Protein AF-A0A7Z9QJZ5-F1 (afdb_monomer)

Mean predicted aligned error: 6.87 Å

pLDDT: mean 83.04, std 13.75, range [39.47, 95.5]

Radius of gyration: 11.51 Å; Cα contacts (8 Å, |Δi|>4): 67; chains: 1; bounding box: 36×18×26 Å

Foldseek 3Di:
DDPPQDAFEDAPPPPPLDLVVLLVRLLVRCVVSVHDPVVNVVLVCQLPPDDSVSVVVSSVVRHPYD

Sequence (66 aa):
MNTQKEKPTVQLTGHDGNAFAIMGATIKALRRGGYSQDEVKQYQSEAQSGDYDNLLQVTMKWVDVE

Secondary structure (DSSP, 8-state):
----PPPPEE--TTS-S-HHHHHHHHHHHHHHTT--HHHHHHHHHHHHSS-HHHHHHHHHHHSEE-

Solvent-accessible surface area (backbone atoms only — not comparable to full-atom values): 3960 Å² total; per-residue (Å²): 134,88,81,77,73,66,64,34,71,44,69,68,73,88,56,91,79,46,67,67,59,55,53,53,54,49,51,53,30,40,53,73,47,68,48,51,72,67,57,50,50,49,51,52,53,59,31,65,72,56,55,73,66,45,29,50,55,46,45,60,73,66,26,43,74,98

Structure (mmCIF, N/CA/C/O backbone):
data_AF-A0A7Z9QJZ5-F1
#
_entry.id   AF-A0A7Z9QJZ5-F1
#
loop_
_atom_site.group_PDB
_atom_site.id
_atom_site.type_symbol
_atom_site.label_atom_id
_atom_site.label_alt_id
_atom_site.label_comp_id
_atom_site.label_asym_id
_atom_site.label_entity_id
_atom_site.label_seq_id
_atom_site.pdbx_PDB_ins_code
_atom_site.Cartn_x
_atom_site.Cartn_y
_atom_site.Cartn_z
_atom_site.occupancy
_atom_site.B_iso_or_equiv
_atom_site.auth_seq_id
_atom_site.auth_comp_id
_atom_site.auth_asym_id
_atom_site.auth_atom_id
_atom_site.pdbx_PDB_model_num
ATOM 1 N N . MET A 1 1 ? -24.889 0.286 11.441 1.00 39.47 1 MET A N 1
ATOM 2 C CA . MET A 1 1 ? -24.512 0.539 10.034 1.00 39.47 1 MET A CA 1
ATOM 3 C C . MET A 1 1 ? -23.187 -0.166 9.808 1.00 39.47 1 MET A C 1
ATOM 5 O O . MET A 1 1 ? -22.189 0.285 10.348 1.00 39.47 1 MET A O 1
ATOM 9 N N . ASN A 1 2 ? -23.193 -1.312 9.126 1.00 49.50 2 ASN A N 1
ATOM 10 C CA . ASN A 1 2 ? -21.980 -2.088 8.864 1.00 49.50 2 ASN A CA 1
ATOM 11 C C . ASN A 1 2 ? -21.420 -1.653 7.510 1.00 49.50 2 ASN A C 1
ATOM 13 O O . ASN A 1 2 ? -21.751 -2.238 6.484 1.00 49.50 2 ASN A O 1
ATOM 17 N N . THR A 1 3 ? -20.621 -0.593 7.495 1.00 51.19 3 THR A N 1
ATOM 18 C CA . THR A 1 3 ? -19.890 -0.155 6.303 1.00 51.19 3 THR A CA 1
ATOM 19 C C . THR A 1 3 ? -18.611 -0.979 6.186 1.00 51.19 3 THR A C 1
ATOM 21 O O . THR A 1 3 ? -17.538 -0.549 6.599 1.00 51.19 3 THR A O 1
ATOM 24 N N . GLN A 1 4 ? -18.726 -2.201 5.659 1.00 58.06 4 GLN A N 1
ATOM 25 C CA . GLN A 1 4 ? -17.552 -2.890 5.124 1.00 58.06 4 GLN A CA 1
ATOM 26 C C . GLN A 1 4 ? -17.102 -2.103 3.891 1.00 58.06 4 GLN A C 1
ATOM 28 O O . GLN A 1 4 ? -17.864 -1.966 2.936 1.00 58.06 4 GLN A O 1
ATOM 33 N 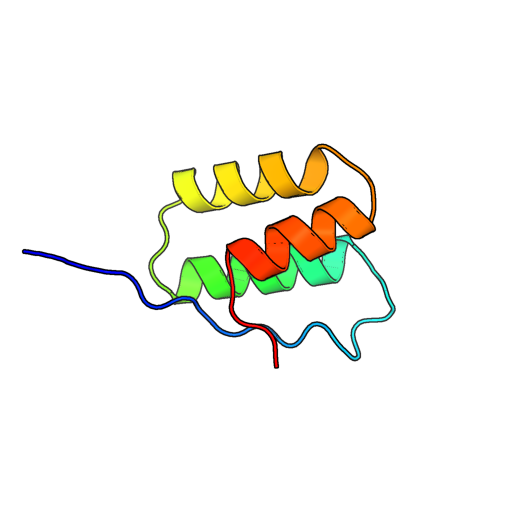N . LYS A 1 5 ? -15.912 -1.500 3.961 1.00 65.31 5 LYS A N 1
ATOM 34 C CA . LYS A 1 5 ? -15.309 -0.804 2.822 1.00 65.31 5 LYS A CA 1
ATOM 35 C C . LYS A 1 5 ? -14.825 -1.854 1.827 1.00 65.31 5 LYS A C 1
ATOM 37 O O . LYS A 1 5 ? -14.150 -2.802 2.227 1.00 65.31 5 LYS A O 1
ATOM 42 N N . GLU A 1 6 ? -15.174 -1.686 0.559 1.00 76.31 6 GLU A N 1
ATOM 43 C CA . GLU A 1 6 ? -14.647 -2.530 -0.511 1.00 76.31 6 GLU A CA 1
ATOM 44 C C . GLU A 1 6 ? -13.153 -2.247 -0.696 1.00 76.31 6 GLU A C 1
ATOM 46 O O . GLU A 1 6 ? -12.720 -1.088 -0.692 1.00 76.31 6 GLU A O 1
ATOM 51 N N . LYS A 1 7 ? -12.361 -3.316 -0.833 1.00 76.19 7 LYS A N 1
ATOM 52 C CA . LYS A 1 7 ? -10.937 -3.189 -1.130 1.00 76.19 7 LYS A CA 1
ATOM 53 C C . LYS A 1 7 ? -10.791 -2.644 -2.552 1.00 76.19 7 LYS A C 1
ATOM 55 O O . LYS A 1 7 ? -11.401 -3.180 -3.472 1.00 76.19 7 LYS A O 1
ATOM 60 N N . PRO A 1 8 ? -10.019 -1.570 -2.762 1.00 77.69 8 PRO A N 1
ATOM 61 C CA . PRO A 1 8 ? -9.823 -1.045 -4.099 1.00 77.69 8 PRO A CA 1
ATOM 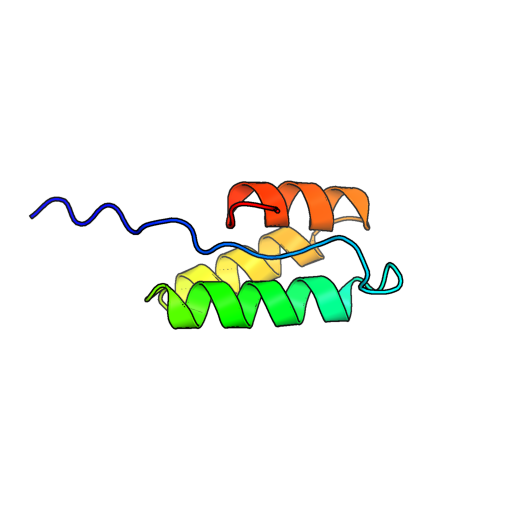62 C C . PRO A 1 8 ? -8.833 -1.928 -4.864 1.00 77.69 8 PRO A C 1
ATOM 64 O O . PRO A 1 8 ? -7.933 -2.507 -4.262 1.00 77.69 8 PRO A O 1
ATOM 67 N N . THR A 1 9 ? -8.983 -2.002 -6.185 1.00 77.88 9 THR A N 1
ATOM 68 C CA . THR A 1 9 ? -8.131 -2.826 -7.052 1.00 77.88 9 THR A CA 1
ATOM 69 C C . THR A 1 9 ? -6.905 -2.056 -7.547 1.00 77.88 9 THR A C 1
ATOM 71 O O . THR A 1 9 ? -7.011 -0.884 -7.931 1.00 77.88 9 THR A O 1
ATOM 74 N N . VAL A 1 10 ? -5.733 -2.694 -7.546 1.00 73.69 10 VAL A N 1
ATOM 75 C CA . VAL A 1 10 ? -4.459 -2.130 -8.011 1.00 73.69 10 VAL A CA 1
ATOM 76 C C . VAL A 1 10 ? -3.737 -3.131 -8.906 1.00 73.69 10 VAL A C 1
ATOM 78 O O . VAL A 1 10 ? -3.397 -4.228 -8.479 1.00 73.69 10 VAL A O 1
ATOM 81 N N . GLN A 1 11 ? -3.410 -2.712 -10.127 1.00 72.81 11 GLN A N 1
ATOM 82 C CA . GLN A 1 11 ? -2.540 -3.480 -11.012 1.00 72.81 11 GLN A CA 1
ATOM 83 C C . GLN A 1 11 ? -1.075 -3.336 -10.574 1.00 72.81 11 GLN A C 1
ATOM 85 O O . GLN A 1 11 ? -0.472 -2.264 -10.702 1.00 72.81 11 GLN A O 1
ATOM 90 N N . LEU A 1 12 ? -0.503 -4.423 -10.048 1.00 67.06 12 LEU A N 1
ATOM 91 C CA . LEU A 1 12 ? 0.896 -4.468 -9.600 1.00 67.06 12 LEU A CA 1
ATOM 92 C C . LEU A 1 12 ? 1.872 -4.861 -10.716 1.00 67.06 12 LEU A C 1
ATOM 94 O O . LEU A 1 12 ? 3.058 -4.546 -10.630 1.00 67.06 12 LEU A O 1
ATOM 98 N N . THR A 1 13 ? 1.393 -5.507 -11.778 1.00 61.62 13 THR A N 1
ATOM 99 C CA . THR A 1 13 ? 2.214 -5.920 -12.922 1.00 61.62 13 THR A CA 1
ATOM 100 C C . THR A 1 13 ? 2.363 -4.783 -13.935 1.00 61.62 13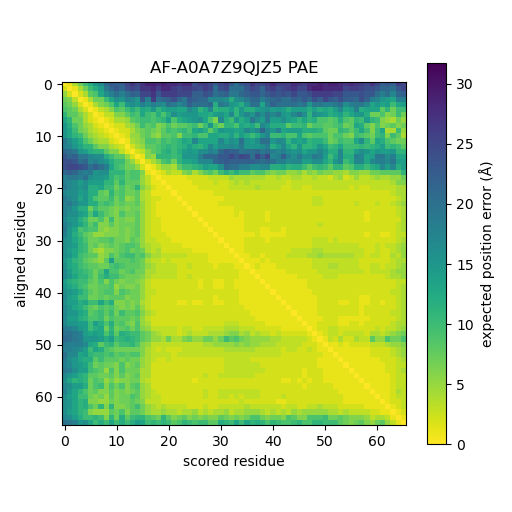 THR A C 1
ATOM 102 O O . THR A 1 13 ? 1.382 -4.128 -14.273 1.00 61.62 13 THR A O 1
ATOM 105 N N . GLY A 1 14 ? 3.574 -4.550 -14.449 1.00 56.50 14 GLY A N 1
ATOM 106 C CA . GLY A 1 14 ? 3.841 -3.528 -15.478 1.00 56.50 14 GLY A CA 1
ATOM 107 C C . GLY A 1 14 ? 4.325 -2.172 -14.951 1.00 56.50 14 GLY A C 1
ATOM 108 O O . GLY A 1 14 ? 4.743 -1.333 -15.741 1.00 56.50 14 GLY A O 1
ATOM 109 N N . HIS A 1 15 ? 4.343 -1.970 -13.632 1.00 54.59 15 HIS A N 1
ATOM 110 C CA . HIS A 1 15 ? 5.228 -0.983 -13.013 1.00 54.59 15 HIS A CA 1
ATOM 111 C C . HIS A 1 15 ? 6.590 -1.659 -12.842 1.00 54.59 15 HIS A C 1
ATOM 113 O O . HIS A 1 15 ? 6.619 -2.770 -12.325 1.00 54.59 15 HIS A O 1
ATOM 119 N N . ASP A 1 16 ? 7.683 -1.033 -13.285 1.00 56.47 16 ASP A N 1
ATOM 120 C CA . ASP A 1 16 ? 9.058 -1.572 -13.394 1.00 56.47 16 ASP A CA 1
ATOM 121 C C . ASP A 1 16 ? 9.718 -2.056 -12.074 1.00 56.47 16 ASP A C 1
ATOM 123 O O . ASP A 1 16 ? 10.861 -1.726 -11.772 1.00 56.47 16 ASP A O 1
ATOM 127 N N . GLY A 1 17 ? 9.012 -2.784 -11.209 1.00 62.16 17 GLY A N 1
ATOM 128 C CA . GLY A 1 17 ? 9.510 -3.230 -9.911 1.00 62.16 17 GLY A CA 1
ATOM 129 C C . GLY A 1 17 ? 9.763 -2.090 -8.918 1.00 62.16 17 GLY A C 1
ATOM 130 O O . GLY A 1 17 ? 10.327 -2.317 -7.853 1.00 62.16 17 GLY A O 1
ATOM 131 N N . ASN A 1 18 ? 9.371 -0.849 -9.226 1.00 81.19 18 ASN A N 1
ATOM 132 C CA . ASN A 1 18 ? 9.678 0.287 -8.363 1.00 81.19 18 ASN A CA 1
ATOM 133 C C . ASN A 1 18 ? 8.744 0.323 -7.143 1.00 81.19 18 ASN A C 1
ATOM 135 O O . ASN A 1 18 ? 7.554 0.630 -7.254 1.00 81.19 18 ASN A O 1
ATOM 139 N N . ALA A 1 19 ? 9.319 0.072 -5.967 1.00 80.62 19 ALA A N 1
ATOM 140 C CA . ALA A 1 19 ? 8.639 0.101 -4.677 1.00 80.62 19 ALA A CA 1
ATOM 141 C C . ALA A 1 19 ? 7.821 1.386 -4.440 1.00 80.62 19 ALA A C 1
ATOM 143 O O . ALA A 1 19 ? 6.693 1.340 -3.945 1.00 80.62 19 ALA A O 1
ATOM 144 N N . PHE A 1 20 ? 8.351 2.541 -4.850 1.00 83.62 20 PHE A N 1
ATOM 145 C CA . PHE A 1 20 ? 7.667 3.825 -4.697 1.00 83.62 20 PHE A CA 1
ATOM 146 C C . PHE A 1 20 ? 6.463 3.966 -5.630 1.00 83.62 20 PHE A C 1
ATOM 148 O O . PHE A 1 20 ? 5.461 4.569 -5.244 1.00 83.62 20 PHE A O 1
ATOM 155 N N . ALA A 1 21 ? 6.535 3.398 -6.837 1.00 87.00 21 ALA A N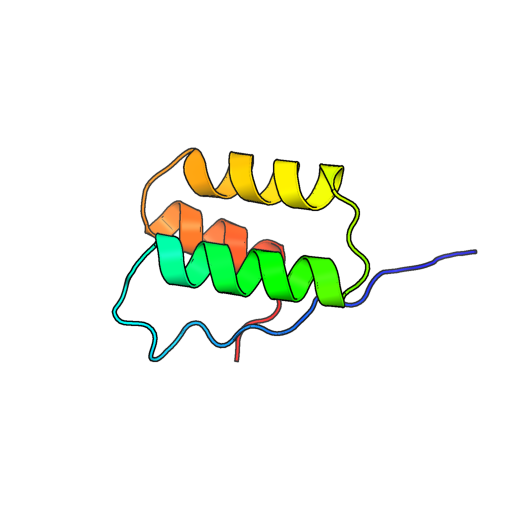 1
ATOM 156 C CA . ALA A 1 21 ? 5.423 3.423 -7.783 1.00 87.00 21 ALA A CA 1
ATOM 157 C C . ALA A 1 21 ? 4.243 2.590 -7.262 1.00 87.00 21 ALA A C 1
ATOM 159 O O . ALA A 1 21 ? 3.114 3.081 -7.241 1.00 87.00 21 ALA A O 1
ATOM 160 N N . ILE A 1 22 ? 4.523 1.385 -6.751 1.00 88.69 22 ILE A N 1
ATOM 161 C CA . ILE A 1 22 ? 3.525 0.509 -6.116 1.00 88.69 22 ILE A CA 1
ATOM 162 C C . ILE A 1 22 ? 2.874 1.223 -4.932 1.00 88.69 22 ILE A C 1
ATOM 164 O O . ILE A 1 22 ? 1.654 1.359 -4.877 1.00 88.69 22 ILE A O 1
ATOM 168 N N . MET A 1 23 ? 3.686 1.756 -4.018 1.00 90.31 23 MET A N 1
ATOM 169 C CA . MET A 1 23 ? 3.183 2.445 -2.833 1.00 90.31 23 MET A CA 1
ATOM 170 C C . MET A 1 23 ? 2.312 3.657 -3.201 1.00 90.31 23 MET A C 1
ATOM 172 O O . MET A 1 23 ? 1.242 3.855 -2.624 1.00 90.31 23 MET A O 1
ATOM 176 N N . GLY A 1 24 ? 2.724 4.446 -4.199 1.00 91.31 24 GLY A N 1
ATOM 177 C CA . GLY A 1 24 ? 1.957 5.588 -4.698 1.00 91.31 24 GLY A CA 1
ATOM 178 C C . GLY A 1 24 ? 0.618 5.193 -5.331 1.00 91.31 24 GLY A C 1
ATOM 179 O O . GLY A 1 24 ? -0.405 5.827 -5.049 1.00 91.31 24 GLY A O 1
ATOM 180 N N . ALA A 1 25 ? 0.602 4.133 -6.144 1.00 90.69 25 ALA A N 1
ATOM 181 C CA . ALA A 1 25 ? -0.614 3.597 -6.751 1.00 90.69 25 ALA A CA 1
ATOM 182 C C . ALA A 1 25 ? -1.597 3.093 -5.683 1.00 90.69 25 ALA A C 1
ATOM 184 O O . ALA A 1 25 ? -2.772 3.472 -5.701 1.00 90.69 25 ALA A O 1
ATOM 185 N N . THR A 1 26 ? -1.104 2.346 -4.695 1.00 92.06 26 THR A N 1
ATOM 186 C CA . THR A 1 26 ? -1.906 1.827 -3.581 1.00 92.06 26 THR A CA 1
ATOM 187 C C . THR A 1 26 ? -2.492 2.942 -2.727 1.00 92.06 26 THR A C 1
ATOM 189 O O . THR A 1 26 ? -3.692 2.952 -2.462 1.00 92.06 26 THR A O 1
ATOM 192 N N . ILE A 1 27 ? -1.701 3.955 -2.362 1.00 92.88 27 ILE A N 1
ATOM 193 C CA . ILE A 1 27 ? -2.203 5.115 -1.606 1.00 92.88 27 ILE A CA 1
ATOM 194 C C . ILE A 1 27 ? -3.313 5.834 -2.379 1.00 92.88 27 ILE A C 1
ATOM 196 O O . ILE A 1 27 ? -4.320 6.245 -1.795 1.00 92.88 27 ILE A O 1
ATOM 200 N N . LYS A 1 28 ? -3.151 5.993 -3.697 1.00 92.81 28 LYS A N 1
ATOM 201 C CA . LYS A 1 28 ? -4.173 6.609 -4.551 1.00 92.81 28 LYS A CA 1
ATOM 202 C C . LYS A 1 28 ? -5.450 5.765 -4.584 1.00 92.81 28 LYS A C 1
ATOM 204 O O . LYS A 1 28 ? -6.538 6.335 -4.525 1.00 92.81 28 LYS A O 1
ATOM 209 N N . ALA A 1 29 ? -5.327 4.442 -4.647 1.00 92.25 29 ALA A N 1
ATOM 210 C CA . ALA A 1 29 ? -6.449 3.510 -4.626 1.00 92.25 29 ALA A CA 1
ATOM 211 C C . ALA A 1 29 ? -7.197 3.541 -3.283 1.00 92.25 29 ALA A C 1
ATOM 213 O O . ALA A 1 29 ? -8.407 3.754 -3.270 1.00 92.25 29 ALA A O 1
ATOM 214 N N . LEU A 1 30 ? -6.480 3.469 -2.157 1.00 92.94 30 LEU A N 1
ATOM 215 C CA . LEU A 1 30 ? -7.045 3.581 -0.807 1.00 92.94 30 LE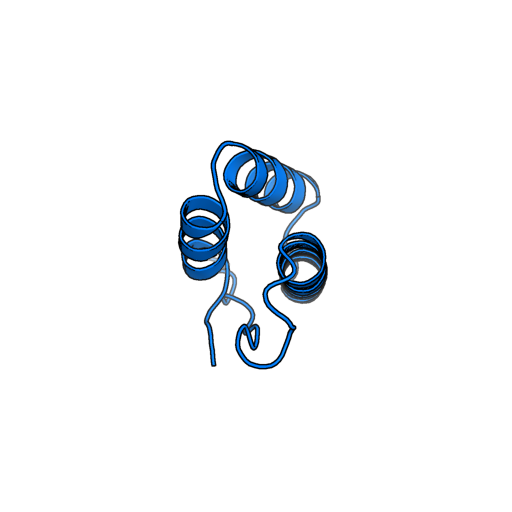U A CA 1
ATOM 216 C C . LEU A 1 30 ? -7.812 4.897 -0.616 1.00 92.94 30 LEU A C 1
ATOM 218 O O . LEU A 1 30 ? -8.955 4.901 -0.163 1.00 92.94 30 LEU A O 1
ATOM 222 N N . ARG A 1 31 ? -7.237 6.028 -1.043 1.00 92.31 31 ARG A N 1
ATOM 223 C CA . ARG A 1 31 ? -7.928 7.328 -0.984 1.00 92.31 31 ARG A CA 1
ATOM 224 C C . ARG A 1 31 ? -9.210 7.347 -1.818 1.00 92.31 31 ARG A C 1
ATOM 226 O O . ARG A 1 31 ? -10.208 7.906 -1.376 1.00 92.31 31 ARG A O 1
ATOM 233 N N 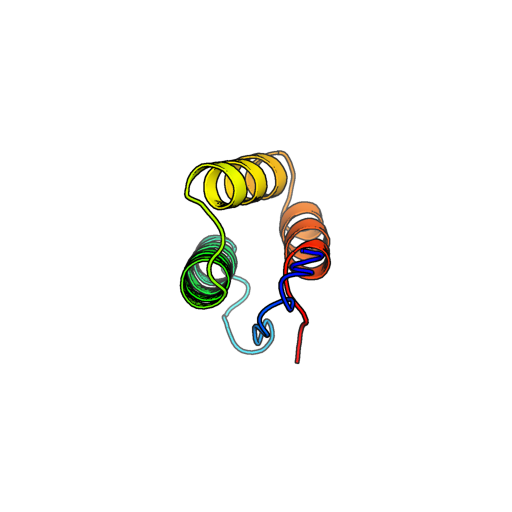. ARG A 1 32 ? -9.200 6.735 -3.006 1.00 90.38 32 ARG A N 1
ATOM 234 C CA . ARG A 1 32 ? -10.396 6.613 -3.859 1.00 90.38 32 ARG A CA 1
ATOM 235 C C . ARG A 1 32 ? -11.456 5.693 -3.246 1.00 90.38 32 ARG A C 1
ATOM 237 O O . ARG A 1 32 ? -12.634 5.973 -3.416 1.00 90.38 32 ARG A O 1
ATOM 244 N N . GLY A 1 33 ? -11.045 4.663 -2.507 1.00 89.25 33 GLY A N 1
ATOM 245 C CA . GLY A 1 33 ? -11.927 3.757 -1.763 1.00 89.25 33 GLY A CA 1
ATOM 246 C C . GLY A 1 33 ? -12.494 4.332 -0.458 1.00 89.25 33 GLY A C 1
ATOM 247 O O . GLY A 1 33 ? -13.153 3.618 0.289 1.00 89.25 33 GLY A O 1
ATOM 248 N N . GLY A 1 34 ? -12.233 5.605 -0.136 1.00 92.19 34 GLY A N 1
ATOM 249 C CA . GLY A 1 34 ? -12.751 6.235 1.085 1.00 92.19 34 GLY A CA 1
ATOM 250 C C . GLY A 1 34 ? -12.020 5.815 2.367 1.00 92.19 34 GLY A C 1
ATOM 251 O O . GLY A 1 34 ? -12.568 5.918 3.471 1.00 92.19 34 GLY A O 1
ATOM 252 N N . TYR A 1 35 ? -10.781 5.335 2.253 1.00 93.56 35 TYR A N 1
ATOM 253 C CA . TYR A 1 35 ? -9.922 5.127 3.415 1.00 93.56 35 TYR A CA 1
ATOM 254 C C . TYR A 1 35 ? -9.494 6.479 3.995 1.00 93.56 35 TYR A C 1
ATOM 256 O O . TYR A 1 35 ? -9.216 7.443 3.278 1.00 93.56 35 TYR A O 1
ATOM 264 N N . SER A 1 36 ? -9.472 6.547 5.320 1.00 93.56 36 SER A N 1
ATOM 265 C CA . SER A 1 36 ? -9.053 7.715 6.087 1.00 93.56 36 SER A CA 1
ATOM 266 C C . SER A 1 36 ? -7.547 7.964 5.953 1.00 93.56 36 SER A C 1
ATOM 268 O O . SER A 1 36 ? -6.778 7.086 5.556 1.00 93.56 36 SER A O 1
ATOM 270 N N . GLN A 1 37 ? -7.096 9.171 6.311 1.00 92.75 37 GLN A N 1
ATOM 271 C CA . GLN A 1 37 ? -5.659 9.467 6.338 1.00 92.75 37 GLN A CA 1
ATOM 272 C C . GLN A 1 37 ? -4.890 8.558 7.300 1.00 92.75 37 GLN A C 1
ATOM 274 O O . GLN A 1 37 ? -3.744 8.226 7.006 1.00 92.75 37 GLN A O 1
ATOM 279 N N . ASP A 1 38 ? -5.499 8.154 8.414 1.00 95.25 38 ASP A N 1
ATOM 280 C CA . ASP A 1 38 ? -4.849 7.289 9.396 1.00 95.25 38 ASP A CA 1
ATOM 281 C C . ASP A 1 38 ? -4.674 5.867 8.857 1.00 95.25 38 ASP A C 1
ATOM 283 O O . ASP A 1 38 ? -3.589 5.306 8.974 1.00 95.25 38 ASP A O 1
ATOM 287 N N . GLU A 1 39 ? -5.672 5.330 8.149 1.00 93.50 39 GLU A N 1
ATOM 288 C CA . GLU A 1 39 ? -5.555 4.043 7.447 1.00 93.50 39 GLU A CA 1
ATOM 289 C C . GLU A 1 39 ? -4.466 4.086 6.361 1.00 93.50 39 GLU A C 1
ATOM 291 O O . GLU A 1 39 ? -3.662 3.165 6.232 1.00 93.50 39 GLU A O 1
ATOM 296 N N . VAL A 1 40 ? -4.377 5.190 5.612 1.00 94.31 40 VAL A N 1
ATOM 297 C CA . VAL A 1 40 ? -3.313 5.387 4.613 1.00 94.31 40 VAL A CA 1
ATOM 298 C C . VAL A 1 40 ? -1.931 5.4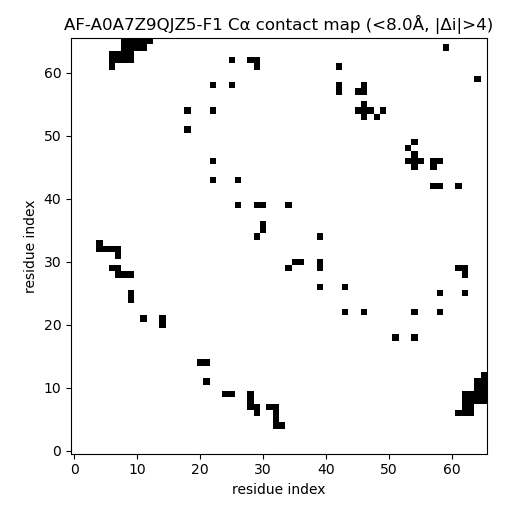65 5.270 1.00 94.31 40 VAL A C 1
ATOM 300 O O . VAL A 1 40 ? -0.973 4.900 4.742 1.00 94.31 40 VAL A O 1
ATOM 303 N N . LYS A 1 41 ? -1.804 6.152 6.413 1.00 94.75 41 LYS A N 1
ATOM 304 C CA . LYS A 1 41 ? -0.551 6.203 7.184 1.00 94.75 41 LYS A CA 1
ATOM 305 C C . LYS A 1 4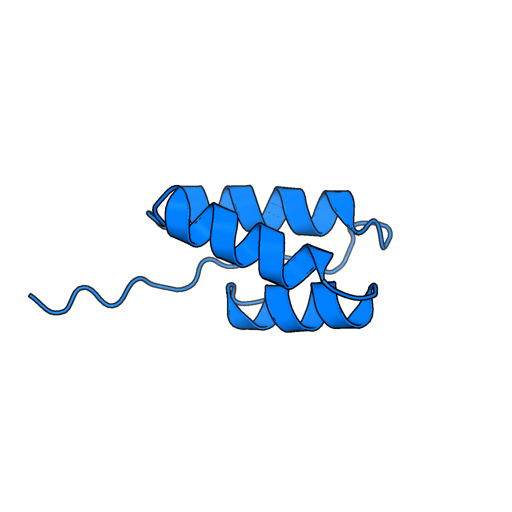1 ? -0.178 4.832 7.735 1.00 94.75 41 LYS A C 1
ATOM 307 O O . LYS A 1 41 ? 0.997 4.479 7.706 1.00 94.75 41 LYS A O 1
ATOM 312 N N . GLN A 1 42 ? -1.161 4.059 8.189 1.00 95.50 42 GLN A N 1
ATOM 313 C CA . GLN A 1 42 ? -0.947 2.699 8.663 1.00 95.50 42 GLN A CA 1
ATOM 314 C C . GLN A 1 42 ? -0.409 1.806 7.540 1.00 95.50 42 GLN A C 1
ATOM 316 O O . GLN A 1 42 ? 0.636 1.187 7.722 1.00 95.50 42 GLN A O 1
ATOM 321 N N . TYR A 1 43 ? -1.045 1.815 6.362 1.00 95.06 43 TYR A N 1
ATOM 322 C CA . TYR A 1 43 ? -0.522 1.123 5.179 1.00 95.06 43 TYR A CA 1
ATOM 323 C C . TYR A 1 43 ? 0.924 1.535 4.883 1.00 95.06 43 TYR A C 1
ATOM 325 O O . TYR A 1 43 ? 1.789 0.687 4.689 1.00 95.06 43 TYR A O 1
ATOM 333 N N . GLN A 1 44 ? 1.195 2.841 4.878 1.00 93.19 44 GLN A N 1
ATOM 334 C CA . GLN A 1 44 ? 2.509 3.376 4.540 1.00 93.19 44 GLN A CA 1
ATOM 335 C C . GLN A 1 44 ? 3.586 2.930 5.544 1.00 93.19 44 GLN A C 1
ATOM 337 O O . GLN A 1 44 ? 4.687 2.572 5.133 1.00 93.19 44 GLN A O 1
ATOM 342 N N . SER A 1 45 ? 3.255 2.881 6.838 1.00 94.75 45 SER A N 1
ATOM 343 C CA . SER A 1 45 ? 4.150 2.366 7.878 1.00 94.75 45 SER A CA 1
ATOM 344 C C . SER A 1 45 ? 4.380 0.857 7.758 1.00 94.75 45 SER A C 1
ATOM 346 O O . SER A 1 45 ? 5.519 0.419 7.889 1.00 94.75 45 SER A O 1
ATOM 348 N N . GLU A 1 46 ? 3.333 0.062 7.505 1.00 93.69 46 GLU A N 1
ATOM 349 C CA . GLU A 1 46 ? 3.450 -1.393 7.301 1.00 93.69 46 GLU A CA 1
ATOM 350 C C . GLU A 1 46 ? 4.323 -1.694 6.066 1.00 93.69 46 GLU A C 1
ATOM 352 O O . GLU A 1 46 ? 5.242 -2.511 6.123 1.00 93.69 46 GLU A O 1
ATOM 357 N N . ALA A 1 47 ? 4.091 -0.977 4.963 1.00 92.00 47 ALA A N 1
ATOM 358 C CA . ALA A 1 47 ? 4.787 -1.166 3.693 1.00 92.00 47 ALA A CA 1
ATOM 359 C C . ALA A 1 47 ? 6.275 -0.769 3.743 1.00 92.00 47 ALA A C 1
ATOM 361 O O . ALA A 1 47 ? 7.080 -1.355 3.024 1.00 92.00 47 ALA A O 1
ATOM 362 N N . GLN A 1 48 ? 6.650 0.202 4.586 1.00 89.19 48 GLN A N 1
ATO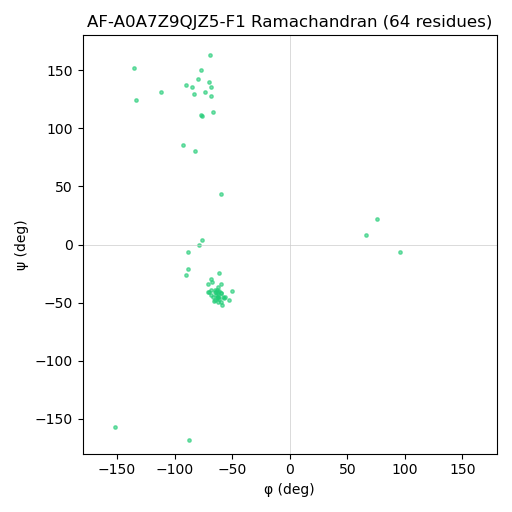M 363 C CA . GLN A 1 48 ? 8.037 0.668 4.752 1.00 89.19 48 GLN A CA 1
ATOM 364 C C . GLN A 1 48 ? 8.839 -0.115 5.804 1.00 89.19 48 GLN A C 1
ATOM 366 O O . GLN A 1 48 ? 10.038 0.111 5.942 1.00 89.19 48 GLN A O 1
ATOM 371 N N . SER A 1 49 ? 8.209 -1.025 6.553 1.00 90.50 49 SER A N 1
ATOM 372 C CA . SER A 1 49 ? 8.853 -1.737 7.666 1.00 90.50 49 SER A CA 1
ATOM 373 C C . SER A 1 49 ? 9.769 -2.898 7.238 1.00 90.50 49 SER A C 1
ATOM 375 O O . SER A 1 49 ? 10.341 -3.562 8.104 1.00 90.50 49 SER A O 1
ATOM 377 N N . GLY A 1 50 ? 9.897 -3.178 5.941 1.00 87.38 50 GLY A N 1
ATOM 378 C CA . GLY A 1 50 ? 10.613 -4.349 5.438 1.00 87.38 50 GLY A CA 1
ATOM 379 C C . GLY A 1 50 ? 11.205 -4.146 4.048 1.00 87.38 50 GLY A C 1
ATOM 380 O O . GLY A 1 50 ? 11.463 -3.023 3.618 1.00 87.38 50 GLY A O 1
ATOM 381 N N . ASP A 1 51 ? 11.441 -5.257 3.361 1.00 87.56 51 ASP A N 1
ATOM 382 C CA . ASP A 1 51 ? 11.972 -5.289 2.003 1.00 87.56 51 ASP A CA 1
ATOM 383 C C . ASP A 1 51 ? 10.859 -5.209 0.939 1.00 87.56 51 ASP A C 1
ATOM 385 O O . ASP A 1 51 ? 9.700 -4.876 1.209 1.00 87.56 51 ASP A O 1
ATOM 389 N N . TYR A 1 52 ? 11.232 -5.480 -0.309 1.00 84.94 52 TYR A N 1
ATOM 390 C CA . TYR A 1 52 ? 10.308 -5.462 -1.433 1.00 84.94 52 TYR A CA 1
ATOM 391 C C . TYR A 1 52 ? 9.184 -6.503 -1.299 1.00 84.94 52 TYR A C 1
ATOM 393 O O . TYR A 1 52 ? 8.035 -6.205 -1.629 1.00 84.94 52 TYR A O 1
ATOM 401 N N . ASP A 1 53 ? 9.478 -7.686 -0.756 1.00 87.12 53 ASP A N 1
ATOM 402 C CA . ASP A 1 53 ? 8.475 -8.732 -0.551 1.00 87.12 53 ASP A CA 1
ATOM 403 C C . ASP A 1 53 ? 7.477 -8.319 0.535 1.00 87.12 53 ASP A C 1
ATOM 405 O O . ASP A 1 53 ? 6.267 -8.495 0.362 1.00 87.12 53 ASP A O 1
ATOM 409 N N . ASN A 1 54 ? 7.948 -7.668 1.606 1.00 91.56 54 ASN A N 1
ATOM 410 C CA . ASN A 1 54 ? 7.066 -7.056 2.601 1.00 91.56 54 ASN A CA 1
ATOM 411 C C . ASN A 1 54 ? 6.131 -6.012 1.968 1.00 91.56 54 ASN A C 1
ATOM 413 O O . ASN A 1 54 ? 4.926 -6.026 2.228 1.00 91.56 54 ASN A O 1
ATOM 417 N N . LEU A 1 55 ? 6.651 -5.130 1.106 1.00 90.50 55 LEU A N 1
ATOM 418 C CA . LEU A 1 55 ? 5.819 -4.159 0.388 1.00 90.50 55 LEU A CA 1
ATOM 419 C C . LEU A 1 55 ? 4.713 -4.853 -0.419 1.00 90.50 55 LEU A C 1
ATOM 421 O O . LEU A 1 55 ? 3.564 -4.401 -0.382 1.00 90.50 55 LEU A O 1
ATOM 425 N N . LEU A 1 56 ? 5.038 -5.927 -1.141 1.00 89.00 56 LEU A N 1
ATOM 426 C CA . LEU A 1 56 ? 4.062 -6.673 -1.936 1.00 89.00 56 LEU A CA 1
ATOM 427 C C . LEU A 1 56 ? 3.000 -7.333 -1.053 1.00 89.00 56 LEU A C 1
ATOM 429 O O . LEU A 1 56 ? 1.809 -7.161 -1.312 1.00 89.00 56 LEU A O 1
ATOM 433 N N . GLN A 1 57 ? 3.406 -8.016 0.019 1.00 91.62 57 GLN A N 1
ATOM 434 C CA . GLN A 1 57 ? 2.487 -8.680 0.949 1.00 91.62 57 GLN A CA 1
ATOM 435 C C . GLN A 1 57 ? 1.541 -7.693 1.634 1.00 91.62 57 GLN A C 1
ATOM 437 O O . GLN A 1 57 ? 0.328 -7.913 1.681 1.00 91.62 57 GLN A O 1
ATOM 442 N N . VAL A 1 58 ? 2.078 -6.578 2.136 1.00 94.12 58 VAL A N 1
ATOM 443 C CA . VAL A 1 58 ? 1.265 -5.517 2.734 1.00 94.12 58 VAL A CA 1
ATOM 444 C C . VAL A 1 58 ? 0.332 -4.931 1.680 1.00 94.12 58 VAL A C 1
ATOM 446 O O . VAL A 1 58 ? -0.852 -4.760 1.939 1.00 94.12 58 VAL A O 1
ATOM 449 N N . THR A 1 59 ? 0.807 -4.679 0.463 1.00 92.25 59 THR A N 1
ATOM 450 C CA . THR A 1 59 ? -0.054 -4.153 -0.603 1.00 92.25 59 THR A CA 1
ATOM 451 C C . THR A 1 59 ? -1.217 -5.103 -0.905 1.00 92.25 59 THR A C 1
ATOM 453 O O . THR A 1 59 ? -2.365 -4.684 -0.805 1.00 92.25 59 THR A O 1
ATOM 456 N N . MET A 1 60 ? -0.964 -6.396 -1.112 1.00 89.50 60 MET A N 1
ATOM 457 C CA . MET A 1 60 ? -2.008 -7.412 -1.341 1.00 89.50 60 MET A CA 1
ATOM 458 C C . MET A 1 60 ? -2.995 -7.571 -0.170 1.00 89.50 60 MET A C 1
ATOM 460 O O . MET A 1 60 ? -4.132 -8.004 -0.348 1.00 89.50 60 MET A O 1
ATOM 464 N N . LYS A 1 61 ? -2.593 -7.229 1.059 1.00 92.19 61 LYS A N 1
ATOM 465 C CA . LYS A 1 61 ? -3.497 -7.226 2.219 1.00 92.19 61 LYS A CA 1
ATOM 466 C C . LYS A 1 61 ? -4.521 -6.090 2.131 1.00 92.19 61 LYS A C 1
ATOM 468 O O . LYS A 1 61 ? -5.689 -6.295 2.483 1.00 92.19 61 LYS A O 1
ATOM 473 N N . TRP A 1 62 ? -4.084 -4.913 1.687 1.00 92.50 62 TRP A N 1
ATOM 474 C CA . TRP A 1 62 ? -4.861 -3.669 1.696 1.00 92.50 62 TRP A CA 1
ATOM 475 C C . TRP A 1 62 ? -5.681 -3.438 0.421 1.00 92.50 62 TRP A C 1
ATOM 477 O O . TRP A 1 62 ? -6.703 -2.755 0.486 1.00 92.50 62 TRP A O 1
ATOM 487 N N . VAL A 1 63 ? -5.261 -4.004 -0.709 1.00 89.62 63 VAL A N 1
ATOM 488 C CA . VAL A 1 63 ? -5.902 -3.841 -2.020 1.00 89.62 63 VAL A CA 1
ATOM 489 C C . VAL A 1 63 ? -6.031 -5.178 -2.737 1.00 89.62 63 VAL A C 1
ATOM 491 O O . VAL A 1 63 ? -5.221 -6.075 -2.512 1.00 89.62 63 VAL A O 1
ATOM 494 N N . ASP A 1 64 ? -7.034 -5.305 -3.602 1.00 83.56 64 ASP A N 1
ATOM 495 C CA . ASP A 1 64 ? -7.126 -6.450 -4.509 1.00 83.56 64 ASP A CA 1
ATOM 496 C C . ASP A 1 64 ? -6.189 -6.222 -5.702 1.00 83.56 64 ASP A C 1
ATOM 498 O O . ASP A 1 64 ? -6.016 -5.092 -6.159 1.00 83.56 64 ASP A O 1
ATOM 502 N N . VAL A 1 65 ? -5.540 -7.277 -6.188 1.00 74.38 65 VAL A N 1
ATOM 503 C CA . VAL A 1 65 ? -4.555 -7.186 -7.276 1.00 74.38 65 VAL A CA 1
ATOM 504 C C . VAL A 1 65 ? -5.104 -7.871 -8.519 1.00 74.38 65 VAL A C 1
ATOM 506 O O . VAL A 1 65 ? -5.576 -9.002 -8.429 1.00 74.38 65 VAL A O 1
ATOM 509 N N . GLU A 1 66 ? -5.019 -7.179 -9.656 1.00 64.56 66 GLU A N 1
ATOM 510 C CA . GLU A 1 66 ? -5.326 -7.694 -11.002 1.00 64.56 66 GLU A CA 1
ATOM 511 C C . GLU A 1 66 ? -4.062 -7.912 -11.837 1.00 64.56 66 GLU A C 1
ATOM 513 O O . GLU A 1 66 ? -3.183 -7.009 -11.855 1.00 64.56 66 GLU A O 1
#